Protein AF-A0A9X2DX15-F1 (afdb_monomer)

Radius of gyration: 14.42 Å; Cα contacts (8 Å, |Δi|>4): 41; chains: 1; bounding box: 41×27×34 Å

Organism: NCBI:txid2950106

pLDDT: mean 89.2, std 13.8, range [42.25, 97.25]

Secondary structure (DSSP, 8-state):
--------PPPHHHHHHHHHHHHHHHHHHHTT-S-HHHHHHHHHHHHHTTSS-TT--HHHHHHHHHHHHHHHHTTT-

Structure (mmCIF, N/CA/C/O backbone):
data_AF-A0A9X2DX15-F1
#
_entry.id   AF-A0A9X2DX15-F1
#
loop_
_atom_site.group_PDB
_atom_site.id
_atom_site.type_symbol
_atom_site.label_atom_id
_atom_site.label_alt_id
_atom_site.label_comp_id
_atom_site.label_asym_id
_atom_site.label_entity_id
_atom_site.label_seq_id
_atom_site.pdbx_PDB_ins_code
_atom_site.Cartn_x
_atom_site.Cartn_y
_atom_site.Cartn_z
_atom_site.occupancy
_atom_site.B_iso_or_equiv
_atom_site.auth_seq_id
_atom_site.auth_comp_id
_atom_site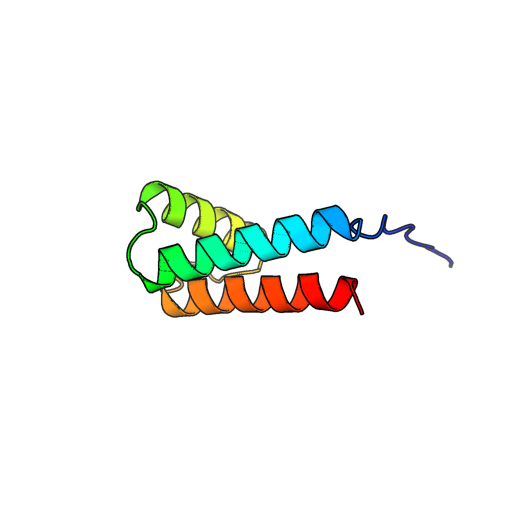.auth_asym_id
_atom_site.auth_atom_id
_atom_site.pdbx_PDB_model_num
ATOM 1 N N . MET A 1 1 ? 29.953 16.563 -14.328 1.00 42.25 1 MET A N 1
ATOM 2 C CA . MET A 1 1 ? 29.352 16.423 -12.982 1.00 42.25 1 MET A CA 1
ATOM 3 C C . MET A 1 1 ? 28.392 15.285 -13.159 1.00 42.25 1 MET A C 1
ATOM 5 O O . MET A 1 1 ? 27.242 15.505 -13.499 1.00 42.25 1 MET A O 1
ATOM 9 N N . ASP A 1 2 ? 28.945 14.085 -13.086 1.00 45.12 2 ASP A N 1
ATOM 10 C CA . ASP A 1 2 ? 28.299 12.866 -13.543 1.00 45.12 2 ASP A CA 1
ATOM 11 C C . ASP A 1 2 ? 28.220 11.971 -12.319 1.00 45.12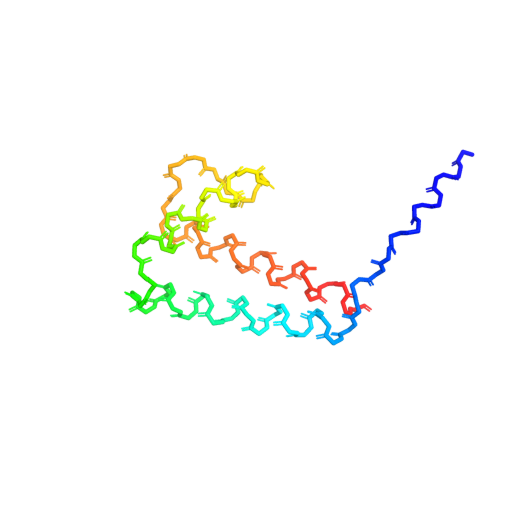 2 ASP A C 1
ATOM 13 O O . ASP A 1 2 ? 29.049 11.094 -12.093 1.00 45.12 2 ASP A O 1
ATOM 17 N N . THR A 1 3 ? 27.267 12.285 -11.444 1.00 48.00 3 THR A N 1
ATOM 18 C CA . THR A 1 3 ? 26.751 11.288 -10.513 1.00 48.00 3 THR A CA 1
ATOM 19 C C . THR A 1 3 ? 25.817 10.415 -11.329 1.00 48.00 3 THR A C 1
ATOM 21 O O . THR A 1 3 ? 24.601 10.585 -11.292 1.00 48.00 3 THR A O 1
ATOM 24 N N . ASP A 1 4 ? 26.421 9.540 -12.128 1.00 51.84 4 ASP A N 1
ATOM 25 C CA . ASP A 1 4 ? 25.767 8.349 -12.643 1.00 51.84 4 ASP A CA 1
ATOM 26 C C . ASP A 1 4 ? 25.466 7.497 -11.405 1.00 51.84 4 ASP A C 1
ATOM 28 O O . ASP A 1 4 ? 26.288 6.712 -10.918 1.00 51.84 4 ASP A O 1
ATOM 32 N N . SER A 1 5 ? 24.345 7.831 -10.762 1.00 53.19 5 SER A N 1
ATOM 33 C CA . SER A 1 5 ? 23.786 7.058 -9.674 1.00 53.19 5 SER A CA 1
ATOM 34 C C . SER A 1 5 ? 23.416 5.746 -10.333 1.00 53.19 5 SER A C 1
ATOM 36 O O . SER A 1 5 ? 22.416 5.651 -11.036 1.00 53.19 5 SER A O 1
ATOM 38 N N . SER A 1 6 ? 24.287 4.756 -10.188 1.00 48.44 6 SER A N 1
ATOM 39 C CA . SER A 1 6 ? 23.994 3.368 -10.516 1.00 48.44 6 SER A CA 1
ATOM 40 C C . SER A 1 6 ? 22.952 2.877 -9.510 1.00 48.44 6 SER A C 1
ATOM 42 O O . SER A 1 6 ? 23.227 2.086 -8.606 1.00 48.44 6 SER A O 1
ATOM 44 N N . GLU A 1 7 ? 21.748 3.438 -9.635 1.00 57.97 7 GLU A N 1
ATOM 45 C CA . GLU A 1 7 ? 20.517 2.985 -9.023 1.00 57.97 7 GLU A CA 1
ATOM 46 C C . GLU A 1 7 ? 20.381 1.550 -9.485 1.00 57.97 7 GLU A C 1
ATOM 48 O O . GLU A 1 7 ? 20.140 1.295 -10.659 1.00 57.97 7 GLU A O 1
ATOM 53 N N . HIS A 1 8 ? 20.680 0.606 -8.595 1.00 58.84 8 HIS A N 1
ATOM 54 C CA . HIS A 1 8 ? 20.453 -0.798 -8.879 1.00 58.84 8 HIS A CA 1
ATOM 55 C C . HIS A 1 8 ? 18.948 -0.922 -9.097 1.00 58.84 8 HIS A C 1
ATOM 57 O O . HIS A 1 8 ? 18.207 -0.791 -8.116 1.00 58.84 8 HIS A O 1
ATOM 63 N N . PRO A 1 9 ? 18.484 -1.086 -10.351 1.00 75.62 9 PRO A N 1
ATOM 64 C CA . PRO A 1 9 ? 17.063 -1.109 -10.626 1.00 75.62 9 PRO A CA 1
ATOM 65 C C . PRO A 1 9 ? 16.492 -2.281 -9.844 1.00 75.62 9 PRO A C 1
ATOM 67 O O . PRO A 1 9 ? 17.118 -3.346 -9.784 1.00 75.62 9 PRO A O 1
ATOM 70 N N . LEU A 1 10 ? 15.340 -2.079 -9.211 1.00 81.44 10 LEU A N 1
ATOM 71 C CA . LEU A 1 10 ? 14.639 -3.175 -8.560 1.00 81.44 10 LEU A CA 1
ATOM 72 C C . LEU A 1 10 ? 14.463 -4.287 -9.601 1.00 81.44 10 LEU A C 1
ATOM 74 O O . LEU A 1 10 ? 13.956 -4.028 -10.695 1.00 81.44 10 LEU A O 1
ATOM 78 N N . ALA A 1 11 ? 14.941 -5.498 -9.307 1.00 89.94 11 ALA A N 1
ATOM 79 C CA . ALA A 1 11 ? 14.816 -6.593 -10.257 1.00 89.94 11 ALA A CA 1
ATOM 80 C C . ALA A 1 11 ? 13.329 -6.834 -10.548 1.00 89.94 11 ALA A C 1
ATOM 82 O O . ALA A 1 11 ? 12.497 -6.711 -9.650 1.00 89.94 11 ALA A O 1
ATOM 83 N N . VAL A 1 12 ? 12.988 -7.195 -11.789 1.00 91.25 12 VAL A N 1
ATOM 84 C CA . VAL A 1 12 ? 11.584 -7.385 -12.204 1.00 91.25 12 VAL A CA 1
ATOM 85 C C . VAL A 1 12 ? 10.854 -8.357 -11.274 1.00 91.25 12 VAL A C 1
ATOM 87 O O . VAL A 1 12 ? 9.737 -8.078 -10.845 1.00 91.25 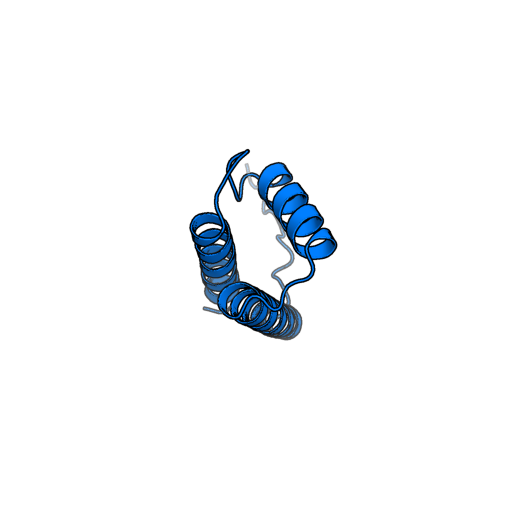12 VAL A O 1
ATOM 90 N N . ASP A 1 13 ? 11.507 -9.459 -10.898 1.00 93.31 13 ASP A N 1
ATOM 91 C CA . ASP A 1 13 ? 10.934 -10.448 -9.982 1.00 93.31 13 ASP A CA 1
ATOM 92 C C . ASP A 1 13 ? 10.679 -9.865 -8.579 1.00 93.31 13 ASP A C 1
ATOM 94 O O . ASP A 1 13 ? 9.627 -10.119 -7.989 1.00 93.31 13 ASP A O 1
ATOM 98 N N . ASP A 1 14 ? 11.588 -9.028 -8.069 1.00 94.00 14 ASP A N 1
ATOM 99 C CA . ASP A 1 14 ? 11.441 -8.362 -6.769 1.00 94.00 14 ASP A CA 1
ATOM 100 C C . ASP A 1 14 ? 10.333 -7.299 -6.803 1.00 94.00 14 ASP A C 1
ATOM 102 O O . ASP A 1 14 ? 9.557 -7.171 -5.854 1.00 94.00 14 ASP A O 1
ATOM 106 N N . ALA A 1 15 ? 10.209 -6.564 -7.910 1.00 93.88 15 ALA A N 1
ATOM 107 C CA . ALA A 1 15 ? 9.142 -5.592 -8.125 1.00 93.88 15 ALA A CA 1
ATOM 108 C C . ALA A 1 15 ? 7.764 -6.268 -8.176 1.00 93.88 15 ALA A C 1
ATOM 110 O O . ALA A 1 15 ? 6.833 -5.828 -7.500 1.00 93.88 15 ALA A O 1
ATOM 111 N N . LEU A 1 16 ? 7.636 -7.383 -8.902 1.00 94.56 16 LEU A N 1
ATOM 112 C CA . LEU A 1 16 ? 6.407 -8.182 -8.944 1.00 94.56 16 LEU A CA 1
ATOM 113 C C . LEU A 1 16 ? 6.058 -8.781 -7.573 1.00 94.56 16 LEU A C 1
ATOM 115 O O . LEU A 1 16 ? 4.883 -8.802 -7.180 1.00 94.56 16 LEU A O 1
ATOM 119 N N . ALA A 1 17 ? 7.064 -9.240 -6.822 1.00 96.19 17 ALA A N 1
ATOM 120 C CA . ALA A 1 17 ? 6.874 -9.717 -5.457 1.00 96.19 17 ALA A CA 1
ATOM 121 C C . ALA 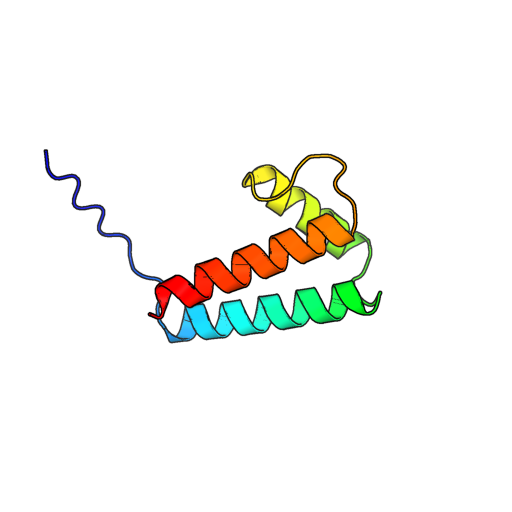A 1 17 ? 6.368 -8.590 -4.543 1.00 96.19 17 ALA A C 1
ATOM 123 O O . ALA A 1 17 ? 5.408 -8.788 -3.795 1.00 96.19 17 ALA A O 1
ATOM 124 N N . LEU A 1 18 ? 6.949 -7.392 -4.645 1.00 95.88 18 LEU A N 1
ATOM 125 C CA . LEU A 1 18 ? 6.539 -6.229 -3.863 1.00 95.88 18 LEU A CA 1
ATOM 126 C C . LEU A 1 18 ? 5.114 -5.768 -4.207 1.00 95.88 18 LEU A C 1
ATOM 128 O O . LEU A 1 18 ? 4.321 -5.558 -3.292 1.00 95.88 18 LEU A O 1
ATOM 132 N N . ILE A 1 19 ? 4.755 -5.698 -5.493 1.00 95.88 19 ILE A N 1
ATOM 133 C CA . ILE A 1 19 ? 3.382 -5.413 -5.955 1.00 95.88 19 ILE A CA 1
ATOM 134 C C . ILE A 1 19 ? 2.387 -6.400 -5.331 1.00 95.88 19 ILE A C 1
ATOM 136 O O . ILE A 1 19 ? 1.335 -6.009 -4.827 1.00 95.88 19 ILE A O 1
ATOM 140 N N . SER A 1 20 ? 2.736 -7.689 -5.306 1.00 97.25 20 SER A N 1
ATOM 141 C CA . SER A 1 20 ? 1.882 -8.724 -4.712 1.00 97.25 20 SER A CA 1
ATOM 142 C C . SER A 1 20 ? 1.695 -8.523 -3.204 1.00 97.25 20 SER A C 1
ATOM 144 O O . SER A 1 20 ? 0.589 -8.686 -2.690 1.00 97.25 20 SER A O 1
ATOM 146 N N . VAL A 1 21 ? 2.755 -8.136 -2.486 1.00 97.06 21 VAL A N 1
ATOM 147 C CA . VAL A 1 21 ? 2.687 -7.822 -1.049 1.00 97.06 21 VAL A CA 1
ATOM 148 C C . VAL A 1 21 ? 1.821 -6.586 -0.793 1.00 97.06 21 VAL A C 1
ATOM 150 O O . VAL A 1 21 ? 0.977 -6.619 0.104 1.00 97.06 21 VAL A O 1
ATOM 153 N N . LEU A 1 22 ? 1.978 -5.524 -1.588 1.00 96.69 22 LEU A N 1
ATOM 154 C CA . LEU A 1 22 ? 1.171 -4.305 -1.473 1.00 96.69 22 LEU A CA 1
ATOM 155 C C . LEU A 1 22 ? -0.314 -4.597 -1.707 1.00 96.69 22 LEU A C 1
ATOM 157 O O . LEU A 1 22 ? -1.137 -4.227 -0.873 1.00 96.69 22 LEU A O 1
ATOM 161 N N . ALA A 1 23 ? -0.650 -5.380 -2.735 1.00 95.81 23 ALA A N 1
ATOM 162 C CA . ALA A 1 23 ? -2.027 -5.792 -3.004 1.00 95.81 23 ALA A CA 1
ATOM 163 C C . ALA A 1 23 ? -2.659 -6.573 -1.832 1.00 95.81 23 ALA A C 1
ATOM 165 O O . ALA A 1 23 ? -3.834 -6.379 -1.506 1.00 95.81 23 ALA A O 1
ATOM 166 N N . VAL A 1 24 ? -1.887 -7.437 -1.159 1.00 96.81 24 VAL A N 1
ATOM 167 C CA . VAL A 1 24 ? -2.351 -8.153 0.044 1.00 96.81 24 VAL A CA 1
ATOM 168 C C . VAL A 1 24 ? -2.606 -7.184 1.199 1.00 96.81 24 VAL A C 1
ATOM 170 O O . VAL A 1 24 ? -3.631 -7.304 1.873 1.00 96.81 24 VAL A O 1
ATOM 173 N N . LEU A 1 25 ? -1.711 -6.220 1.425 1.00 96.19 25 LEU A N 1
ATOM 174 C CA . LEU A 1 25 ? -1.872 -5.212 2.477 1.00 96.19 25 LEU A CA 1
ATOM 175 C C . LEU A 1 25 ? -3.082 -4.312 2.218 1.00 96.19 25 LEU A C 1
ATOM 177 O O . LEU A 1 25 ? -3.870 -4.087 3.135 1.00 96.19 25 LEU A O 1
ATOM 181 N N . GLU A 1 26 ? -3.279 -3.863 0.980 1.00 95.31 26 GLU A N 1
ATOM 182 C CA . GLU A 1 26 ? -4.453 -3.090 0.572 1.00 95.31 26 GLU A CA 1
ATOM 183 C C . GLU A 1 26 ? -5.752 -3.869 0.799 1.00 95.31 26 GLU A C 1
ATOM 185 O O . GLU A 1 26 ? -6.699 -3.336 1.378 1.00 95.31 26 GLU A O 1
ATOM 190 N N . GLY A 1 27 ? -5.801 -5.146 0.405 1.00 95.50 27 GLY A N 1
ATOM 191 C CA . GLY A 1 27 ? -6.972 -6.000 0.617 1.00 95.50 27 GLY A CA 1
ATOM 192 C C . GLY A 1 27 ? -7.254 -6.271 2.100 1.00 95.50 27 GLY A C 1
ATOM 193 O O . GLY A 1 27 ? -8.407 -6.213 2.546 1.00 95.50 27 GLY A O 1
ATOM 194 N N . ALA A 1 28 ? -6.210 -6.523 2.893 1.00 95.56 28 ALA A N 1
ATOM 195 C CA . ALA A 1 28 ? -6.325 -6.703 4.339 1.00 95.56 28 ALA A CA 1
ATOM 196 C C . ALA A 1 28 ? -6.806 -5.416 5.024 1.00 95.56 28 ALA A C 1
ATOM 198 O O . ALA A 1 28 ? -7.684 -5.457 5.890 1.00 95.56 28 ALA A O 1
ATOM 199 N N . LEU A 1 29 ? -6.295 -4.259 4.602 1.00 94.50 29 LEU A N 1
ATOM 200 C CA . LEU A 1 29 ? -6.735 -2.971 5.111 1.00 94.50 29 LEU A CA 1
ATOM 201 C C . LEU A 1 29 ? -8.192 -2.703 4.709 1.00 94.50 29 LEU A C 1
ATOM 203 O O . LEU A 1 29 ? -9.038 -2.520 5.579 1.00 94.50 29 LEU A O 1
ATOM 207 N N . ALA A 1 30 ? -8.546 -2.793 3.429 1.00 92.81 30 ALA A N 1
ATOM 208 C CA . ALA A 1 30 ? -9.909 -2.538 2.958 1.00 92.81 30 ALA A CA 1
ATOM 209 C C . ALA A 1 30 ? -10.967 -3.431 3.638 1.00 92.81 30 ALA A C 1
ATOM 211 O O . ALA A 1 30 ? -12.076 -2.977 3.914 1.00 92.81 30 ALA A O 1
ATOM 212 N N . SER A 1 31 ? -10.619 -4.678 3.970 1.00 94.62 31 SER A N 1
ATOM 213 C CA . SER A 1 31 ? -11.528 -5.634 4.621 1.00 94.62 31 SER A CA 1
ATOM 214 C C . SER A 1 31 ? -11.627 -5.511 6.146 1.00 94.62 31 SER A C 1
ATOM 216 O O . SER A 1 31 ? -12.448 -6.198 6.750 1.00 94.62 31 SER A O 1
ATOM 218 N N . GLY A 1 32 ? -10.818 -4.667 6.797 1.00 92.56 32 GLY A N 1
ATOM 219 C CA . GLY A 1 32 ? -10.760 -4.672 8.269 1.00 92.56 32 GLY A CA 1
ATOM 220 C C . GLY A 1 32 ? -9.925 -5.815 8.855 1.00 92.56 32 GLY A C 1
ATOM 221 O O . GLY A 1 32 ? -9.966 -6.033 10.061 1.00 92.56 32 GLY A O 1
ATOM 222 N N . GLY A 1 33 ? -9.201 -6.561 8.017 1.00 90.88 33 GLY A N 1
ATOM 223 C CA . GLY A 1 33 ? -8.462 -7.765 8.394 1.00 90.88 33 GLY A CA 1
ATOM 224 C C . GLY A 1 33 ? -7.018 -7.532 8.838 1.00 90.88 33 GLY A C 1
ATOM 225 O O . GLY A 1 33 ? -6.353 -8.492 9.223 1.00 90.88 33 GLY A O 1
ATOM 226 N N . LEU A 1 34 ? -6.511 -6.297 8.777 1.00 93.00 34 LEU A N 1
ATOM 227 C CA . LEU A 1 34 ? -5.155 -5.979 9.225 1.00 93.00 34 LEU A CA 1
ATOM 228 C C . LEU A 1 34 ? -5.114 -5.882 10.764 1.00 93.00 34 LEU A C 1
ATOM 230 O O . LEU A 1 34 ? -5.840 -5.065 11.331 1.00 93.00 34 LEU A O 1
ATOM 234 N N . PRO A 1 35 ? -4.290 -6.687 11.466 1.00 94.06 35 PRO A N 1
ATOM 235 C CA . PRO A 1 35 ? -4.154 -6.573 12.915 1.00 94.06 35 PRO A CA 1
ATOM 236 C C . PRO A 1 35 ? -3.667 -5.177 13.329 1.00 94.06 35 PRO A C 1
ATOM 238 O O . PRO A 1 35 ? -2.778 -4.619 12.686 1.00 94.06 35 PRO A O 1
ATOM 241 N N . SER A 1 36 ? -4.184 -4.648 14.443 1.00 91.44 36 SER A N 1
ATOM 242 C CA . SER A 1 36 ? -3.889 -3.283 14.918 1.00 91.44 36 SER A CA 1
ATOM 243 C C . SER A 1 36 ? -2.397 -3.003 15.103 1.00 91.44 36 SER A C 1
ATOM 245 O O . SER A 1 36 ? -1.924 -1.903 14.817 1.00 91.44 36 SER A O 1
ATOM 247 N N . ASP A 1 37 ? -1.639 -4.002 15.554 1.00 94.69 37 ASP A N 1
ATOM 248 C CA . ASP A 1 37 ? -0.199 -3.869 15.789 1.00 94.69 37 ASP A CA 1
ATOM 249 C C . ASP A 1 37 ? 0.572 -3.767 14.467 1.00 94.69 37 ASP A C 1
ATOM 251 O O . ASP A 1 37 ? 1.525 -2.996 14.356 1.00 94.69 37 ASP A O 1
ATOM 255 N N . VAL A 1 38 ? 0.120 -4.493 13.438 1.00 94.00 38 VAL A N 1
ATOM 256 C CA . VAL A 1 38 ? 0.687 -4.432 12.084 1.00 94.00 38 VAL A CA 1
ATOM 257 C C . VAL A 1 38 ? 0.352 -3.093 11.437 1.00 94.00 38 VAL A C 1
ATOM 259 O O . VAL A 1 38 ? 1.246 -2.448 10.896 1.00 94.00 38 VAL A O 1
ATOM 262 N N . GLU A 1 39 ? -0.900 -2.637 11.548 1.00 94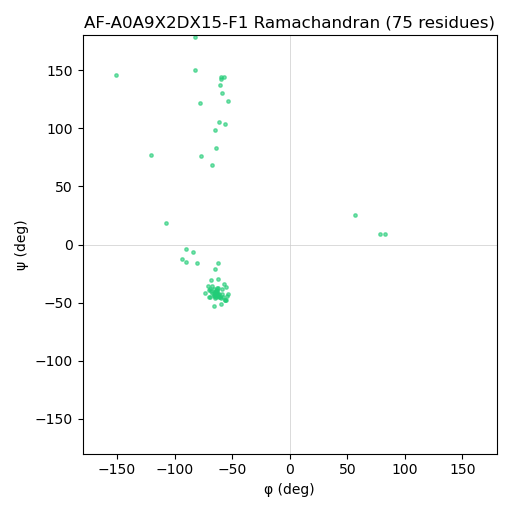.31 39 GLU A N 1
ATOM 263 C CA . GLU A 1 39 ? -1.327 -1.320 11.056 1.00 94.31 39 GLU A CA 1
ATOM 264 C C . GLU A 1 39 ? -0.512 -0.194 11.715 1.00 94.31 39 GLU A C 1
ATOM 266 O O . GLU A 1 39 ? 0.004 0.690 11.035 1.00 94.31 39 GLU A O 1
ATOM 271 N N . THR A 1 40 ? -0.277 -0.283 13.028 1.00 94.31 40 THR A N 1
ATOM 272 C CA . THR A 1 40 ? 0.543 0.682 13.779 1.00 94.31 40 THR A CA 1
ATOM 273 C C . THR A 1 40 ? 1.998 0.718 13.300 1.00 94.31 40 THR A C 1
ATOM 275 O O . THR A 1 40 ? 2.597 1.792 13.190 1.00 94.31 40 THR A O 1
ATOM 278 N N . VAL A 1 41 ? 2.603 -0.444 13.038 1.00 95.44 41 VAL A N 1
ATOM 279 C CA . VAL A 1 41 ? 3.976 -0.530 12.513 1.00 95.44 41 VAL A CA 1
ATOM 280 C C . VAL A 1 41 ? 4.045 0.008 11.084 1.00 95.44 41 VAL A C 1
ATOM 282 O O . VAL A 1 41 ? 4.961 0.769 10.771 1.00 95.44 41 VAL A O 1
ATOM 285 N N . LEU A 1 42 ? 3.061 -0.319 10.247 1.00 94.62 42 LEU A N 1
ATOM 286 C CA . LEU A 1 42 ? 2.963 0.174 8.878 1.00 94.62 42 LEU A CA 1
ATOM 287 C C . LEU A 1 42 ? 2.866 1.704 8.842 1.00 94.62 42 LEU A C 1
ATOM 289 O O . LEU A 1 42 ? 3.684 2.343 8.185 1.00 94.62 42 LEU A O 1
ATOM 293 N N . ILE A 1 43 ? 1.946 2.295 9.613 1.00 96.38 43 ILE A N 1
ATOM 294 C CA . ILE A 1 43 ? 1.793 3.755 9.729 1.00 96.38 43 ILE A CA 1
ATOM 295 C C . ILE A 1 43 ? 3.111 4.396 10.159 1.00 96.38 43 ILE A C 1
ATOM 297 O O . ILE A 1 43 ? 3.563 5.357 9.541 1.00 96.38 43 ILE A O 1
ATOM 301 N N . ARG A 1 44 ? 3.769 3.848 11.189 1.00 96.00 44 ARG A N 1
ATOM 302 C CA . ARG A 1 44 ? 5.053 4.371 11.671 1.00 96.00 44 ARG A CA 1
ATOM 303 C C . ARG A 1 44 ? 6.096 4.420 10.559 1.00 96.00 44 ARG A C 1
ATOM 305 O O . ARG A 1 44 ? 6.762 5.441 10.416 1.00 96.00 44 ARG A O 1
ATOM 312 N N . HIS A 1 45 ? 6.244 3.342 9.794 1.00 96.31 45 HIS A N 1
ATOM 313 C CA . HIS A 1 45 ? 7.231 3.291 8.722 1.00 96.31 45 HIS A CA 1
ATOM 314 C C . HIS A 1 45 ? 6.869 4.197 7.549 1.00 96.31 45 HIS A C 1
ATOM 316 O O . HIS A 1 45 ? 7.756 4.862 7.024 1.00 96.31 45 HIS A O 1
ATOM 322 N N . LEU A 1 46 ? 5.597 4.289 7.163 1.00 96.25 46 LEU A N 1
ATOM 323 C CA . LEU A 1 46 ? 5.186 5.199 6.093 1.00 96.25 46 LEU A CA 1
ATOM 324 C C . LEU A 1 46 ? 5.409 6.665 6.482 1.00 96.25 46 LEU A C 1
ATOM 326 O O . LEU A 1 46 ? 5.938 7.425 5.679 1.00 96.25 46 LEU A O 1
ATOM 330 N N . VAL A 1 47 ? 5.113 7.039 7.730 1.00 97.00 47 VAL A N 1
ATOM 331 C CA . VAL A 1 47 ? 5.405 8.383 8.255 1.00 97.00 47 VAL A CA 1
ATOM 332 C C . VAL A 1 47 ? 6.908 8.665 8.280 1.00 97.00 47 VAL A C 1
ATOM 334 O O . VAL A 1 47 ? 7.339 9.742 7.890 1.00 97.00 47 VAL A O 1
ATOM 337 N N . GLN A 1 48 ? 7.728 7.701 8.706 1.00 96.94 48 GLN A N 1
ATOM 338 C CA . GLN A 1 48 ? 9.189 7.855 8.740 1.00 96.94 48 GLN A CA 1
ATOM 339 C C . GLN A 1 48 ? 9.835 8.020 7.360 1.00 96.94 48 GLN A C 1
ATOM 341 O O . GLN A 1 48 ? 10.959 8.505 7.287 1.00 96.94 48 GLN A O 1
ATOM 346 N N . ASN A 1 49 ? 9.157 7.587 6.297 1.00 95.12 49 ASN A N 1
ATOM 347 C CA . ASN A 1 49 ? 9.639 7.676 4.919 1.00 95.12 49 ASN A CA 1
ATOM 348 C C . ASN A 1 49 ? 8.888 8.746 4.107 1.00 95.12 49 ASN A C 1
ATOM 350 O O . ASN A 1 49 ? 8.899 8.688 2.881 1.00 95.12 49 ASN A O 1
ATOM 354 N N . ASP A 1 50 ? 8.204 9.683 4.776 1.00 95.00 50 ASP A N 1
ATOM 355 C CA . ASP A 1 50 ? 7.444 10.774 4.147 1.00 95.00 50 ASP A CA 1
ATOM 356 C C . ASP A 1 50 ? 6.362 10.300 3.151 1.00 95.00 50 ASP A C 1
ATOM 358 O O . ASP A 1 50 ? 5.962 11.024 2.240 1.00 95.00 50 ASP A O 1
ATOM 362 N N . LEU A 1 51 ? 5.856 9.074 3.329 1.00 94.25 51 LEU A N 1
ATOM 363 C CA . LEU A 1 51 ? 4.786 8.488 2.512 1.00 94.25 51 LEU A CA 1
ATOM 364 C C . LEU A 1 51 ? 3.391 8.700 3.112 1.00 94.25 51 LEU A C 1
ATOM 366 O O . LEU A 1 51 ? 2.394 8.433 2.446 1.00 94.25 51 LEU A O 1
ATOM 370 N N . LEU A 1 52 ? 3.315 9.137 4.369 1.00 96.75 52 LEU A N 1
ATOM 371 C CA . LEU A 1 52 ? 2.068 9.365 5.093 1.00 96.75 52 LEU A CA 1
ATOM 372 C C . LEU A 1 52 ? 2.266 10.467 6.141 1.00 96.75 52 LEU A C 1
ATOM 374 O O . LEU A 1 52 ? 3.336 10.574 6.737 1.00 96.75 52 LEU A O 1
ATOM 378 N N . LEU A 1 53 ? 1.240 11.280 6.399 1.00 95.56 53 LEU A N 1
ATOM 379 C CA . LEU A 1 53 ? 1.306 12.318 7.432 1.00 95.56 53 LEU A CA 1
ATOM 380 C C . LEU A 1 53 ? 1.011 11.753 8.836 1.00 95.56 53 LEU A C 1
ATOM 382 O O . LEU A 1 53 ? 0.235 10.805 8.980 1.00 95.56 53 LEU A O 1
ATOM 386 N N . PRO A 1 54 ? 1.583 12.338 9.907 1.00 95.06 54 PRO A N 1
ATOM 387 C CA . PRO A 1 54 ? 1.218 11.973 11.271 1.00 95.06 54 PRO A CA 1
ATOM 388 C C . PRO A 1 54 ? -0.275 12.199 11.541 1.00 95.06 54 PRO A C 1
ATOM 390 O O . PRO A 1 54 ? -0.795 13.285 11.300 1.00 95.06 54 PRO A O 1
ATOM 393 N N . GLY A 1 55 ? -0.943 11.189 12.104 1.00 92.31 55 GLY A N 1
ATOM 394 C CA . GLY A 1 55 ? -2.376 11.251 12.413 1.00 92.31 55 GLY A CA 1
ATOM 395 C C . GLY A 1 55 ? -3.295 10.937 11.233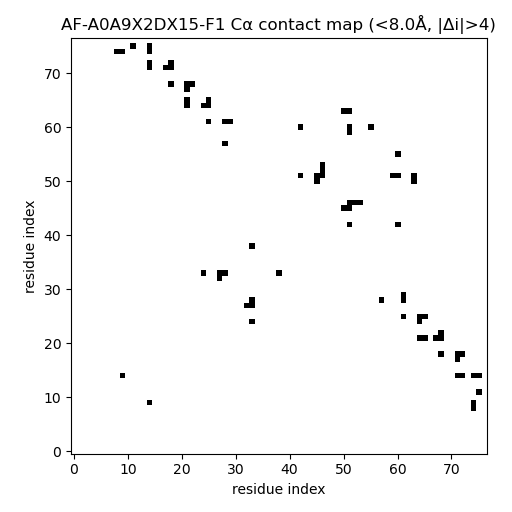 1.00 92.31 55 GLY A C 1
ATOM 396 O O . GLY A 1 55 ? -4.501 11.123 11.376 1.00 92.31 55 GLY A O 1
ATOM 397 N N . ALA A 1 56 ? -2.737 10.462 10.116 1.00 91.94 56 ALA A N 1
ATOM 398 C CA . ALA A 1 56 ? -3.511 10.060 8.956 1.00 91.94 56 ALA A CA 1
ATOM 399 C C . ALA A 1 56 ? -4.546 8.977 9.287 1.00 91.94 56 ALA A C 1
ATOM 401 O O . ALA A 1 56 ? -4.307 8.089 10.116 1.00 91.94 56 ALA A O 1
ATOM 402 N N . ASP A 1 57 ? -5.692 9.060 8.624 1.00 92.31 57 ASP A N 1
ATOM 403 C CA . ASP A 1 57 ? -6.757 8.083 8.748 1.00 92.31 57 ASP A CA 1
ATOM 404 C C . ASP A 1 57 ? -6.525 6.845 7.866 1.00 92.31 57 ASP A C 1
ATOM 406 O O . ASP A 1 57 ? -5.538 6.690 7.142 1.00 92.31 57 ASP A O 1
ATOM 410 N N . ARG A 1 58 ? -7.458 5.900 7.964 1.00 91.44 58 ARG A N 1
ATOM 411 C CA . ARG A 1 58 ? -7.375 4.620 7.266 1.00 91.44 58 ARG A CA 1
ATOM 412 C C . ARG A 1 58 ? -7.513 4.744 5.746 1.00 91.44 58 ARG A C 1
ATOM 414 O O . ARG A 1 58 ? -6.975 3.908 5.023 1.00 91.44 58 ARG A O 1
ATOM 421 N N . GLY A 1 59 ? -8.264 5.734 5.270 1.00 94.00 59 GLY A N 1
ATOM 422 C CA . GLY A 1 59 ? -8.395 6.031 3.847 1.00 94.00 59 GLY A CA 1
ATOM 423 C C . GLY A 1 59 ? -7.086 6.584 3.297 1.00 94.00 59 GLY A C 1
ATOM 424 O O . GLY A 1 59 ? -6.589 6.083 2.295 1.00 94.00 59 GLY A O 1
ATOM 425 N N . GLU A 1 60 ? -6.468 7.512 4.023 1.00 95.75 60 GLU A N 1
ATOM 426 C CA . GLU A 1 60 ? -5.155 8.063 3.675 1.00 95.75 60 GLU A CA 1
ATOM 427 C C . GLU A 1 60 ? -4.056 6.988 3.690 1.00 95.75 60 GLU A C 1
ATOM 429 O O . GLU A 1 60 ? -3.194 6.966 2.812 1.00 95.75 60 GLU A O 1
ATOM 434 N N . LEU A 1 61 ? -4.110 6.040 4.633 1.00 95.50 61 LEU A N 1
ATOM 435 C CA . LEU A 1 61 ? -3.224 4.873 4.632 1.00 95.50 61 LEU A CA 1
ATOM 436 C C . LEU A 1 61 ? -3.418 4.001 3.379 1.00 95.50 61 LEU A C 1
ATOM 438 O O . LEU A 1 61 ? -2.438 3.549 2.786 1.00 95.50 61 LEU A O 1
ATOM 442 N N . LEU A 1 62 ? -4.666 3.763 2.967 1.00 95.81 62 LEU A N 1
ATOM 443 C CA . LEU A 1 62 ? -4.969 2.995 1.758 1.00 95.81 62 LEU A CA 1
ATOM 444 C C . LEU A 1 62 ? -4.450 3.702 0.499 1.00 95.81 62 LEU A C 1
ATOM 446 O O . LEU A 1 62 ? -3.865 3.056 -0.370 1.00 95.81 62 LEU A O 1
ATOM 450 N N . ASP A 1 63 ? -4.623 5.018 0.416 1.00 95.75 63 ASP A N 1
ATOM 451 C CA . ASP A 1 63 ? -4.142 5.816 -0.711 1.00 95.75 63 ASP A CA 1
ATOM 452 C C . ASP A 1 63 ? -2.607 5.866 -0.761 1.00 95.75 63 ASP A C 1
ATOM 454 O O . ASP A 1 63 ? -2.022 5.780 -1.842 1.00 95.75 63 ASP A O 1
ATOM 458 N N . ALA A 1 64 ? -1.932 5.901 0.392 1.00 96.06 64 ALA A N 1
ATOM 459 C CA . ALA A 1 64 ? -0.475 5.805 0.457 1.00 96.06 64 ALA A CA 1
ATOM 460 C C . ALA A 1 64 ? 0.056 4.456 -0.061 1.00 96.06 64 ALA A C 1
ATOM 462 O O . ALA A 1 64 ? 1.067 4.430 -0.770 1.00 96.06 64 ALA A O 1
ATOM 463 N N . LEU A 1 65 ? -0.625 3.346 0.256 1.00 96.19 65 LEU A N 1
ATOM 464 C CA . LEU A 1 65 ? -0.277 2.017 -0.262 1.00 96.19 65 LEU A CA 1
ATOM 465 C C . LEU A 1 65 ? -0.466 1.931 -1.779 1.00 96.19 65 LEU A C 1
ATOM 467 O O . LEU A 1 65 ? 0.456 1.511 -2.475 1.00 96.19 65 LEU A O 1
ATOM 471 N 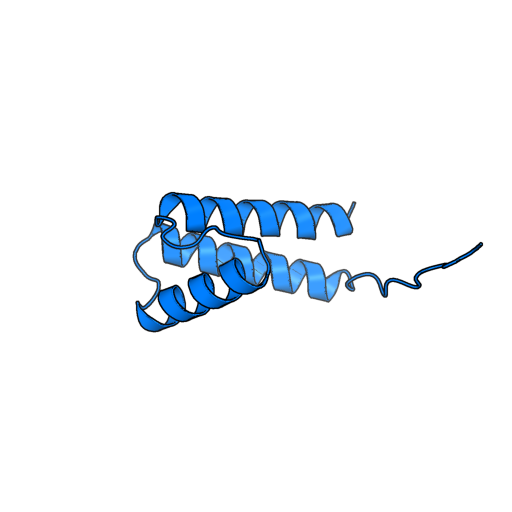N . ARG A 1 66 ? -1.598 2.423 -2.293 1.00 95.62 66 ARG A N 1
ATOM 472 C CA . ARG A 1 66 ? -1.867 2.478 -3.740 1.00 95.62 66 ARG A CA 1
ATOM 473 C C . ARG A 1 66 ? -0.846 3.323 -4.484 1.00 95.62 66 ARG A C 1
ATOM 475 O O . ARG A 1 66 ? -0.308 2.898 -5.499 1.00 95.62 66 ARG A O 1
ATOM 482 N N . GLY A 1 67 ? -0.517 4.496 -3.946 1.00 95.75 67 GLY A N 1
ATOM 483 C CA . GLY A 1 67 ? 0.516 5.348 -4.526 1.00 95.75 67 GLY A CA 1
ATOM 484 C C . GLY A 1 67 ? 1.895 4.680 -4.528 1.00 95.75 67 GLY A C 1
ATOM 485 O O . GLY A 1 67 ? 2.714 4.963 -5.400 1.00 95.75 67 GLY A O 1
ATOM 486 N N . LEU A 1 68 ? 2.178 3.790 -3.570 1.00 95.25 68 LEU A N 1
ATOM 487 C CA . LEU A 1 68 ? 3.399 2.987 -3.583 1.00 95.25 68 LEU A CA 1
ATOM 488 C C . LEU A 1 68 ? 3.343 1.875 -4.643 1.00 95.25 68 LEU A C 1
ATOM 490 O O . LEU A 1 68 ? 4.333 1.715 -5.350 1.00 95.25 68 LEU A O 1
ATOM 494 N N . ASP A 1 69 ? 2.214 1.174 -4.805 1.00 95.12 69 ASP A N 1
ATOM 495 C CA . ASP A 1 69 ? 2.006 0.193 -5.890 1.00 95.12 69 ASP A CA 1
ATOM 496 C C . ASP A 1 69 ? 2.221 0.841 -7.264 1.00 95.12 69 ASP A C 1
ATOM 498 O O . ASP A 1 69 ? 3.007 0.344 -8.070 1.00 95.12 69 ASP A O 1
ATOM 502 N N . GLU A 1 70 ? 1.617 2.006 -7.501 1.00 95.06 70 GLU A N 1
ATOM 503 C CA . GLU A 1 70 ? 1.774 2.768 -8.744 1.00 95.06 70 GLU A CA 1
ATOM 504 C C . GLU A 1 70 ? 3.240 3.132 -9.022 1.00 95.06 70 GLU A C 1
ATOM 506 O O . GLU A 1 70 ? 3.725 2.938 -10.138 1.00 95.06 70 GLU A O 1
ATOM 511 N N . ARG A 1 71 ? 3.980 3.605 -8.008 1.00 93.69 71 ARG A N 1
ATOM 512 C CA . ARG A 1 71 ? 5.410 3.926 -8.154 1.00 93.69 71 ARG A CA 1
ATOM 513 C C . ARG A 1 71 ? 6.266 2.695 -8.425 1.00 93.69 71 ARG A C 1
ATOM 515 O O . ARG A 1 71 ? 7.204 2.794 -9.204 1.00 93.69 71 ARG A O 1
ATOM 522 N N . VAL A 1 72 ? 5.968 1.554 -7.800 1.00 93.56 72 VAL A N 1
ATOM 523 C CA . VAL A 1 72 ? 6.706 0.306 -8.051 1.00 93.56 72 VAL A CA 1
ATOM 524 C C . VAL A 1 72 ? 6.423 -0.207 -9.462 1.00 93.56 72 VAL A C 1
ATOM 526 O O . VAL A 1 72 ? 7.348 -0.626 -10.150 1.00 93.56 72 VAL A O 1
ATOM 529 N N . ARG A 1 73 ? 5.175 -0.120 -9.939 1.00 92.88 73 ARG A N 1
ATOM 530 C CA . ARG A 1 73 ? 4.825 -0.481 -11.322 1.00 92.88 73 ARG A CA 1
ATOM 531 C C . ARG A 1 73 ? 5.501 0.405 -12.353 1.00 92.88 73 ARG A C 1
ATOM 533 O O . ARG A 1 73 ? 5.950 -0.114 -13.362 1.00 92.88 73 ARG A O 1
ATOM 540 N N . ALA A 1 74 ? 5.647 1.696 -12.072 1.00 91.44 74 ALA A N 1
ATOM 541 C CA . ALA A 1 74 ? 6.357 2.614 -12.958 1.00 91.44 74 ALA A CA 1
ATOM 542 C C . ALA A 1 74 ? 7.849 2.266 -13.146 1.00 91.44 74 ALA A C 1
ATOM 544 O O . ALA A 1 74 ? 8.468 2.771 -14.072 1.00 91.44 74 ALA A O 1
ATOM 545 N N . VAL A 1 75 ? 8.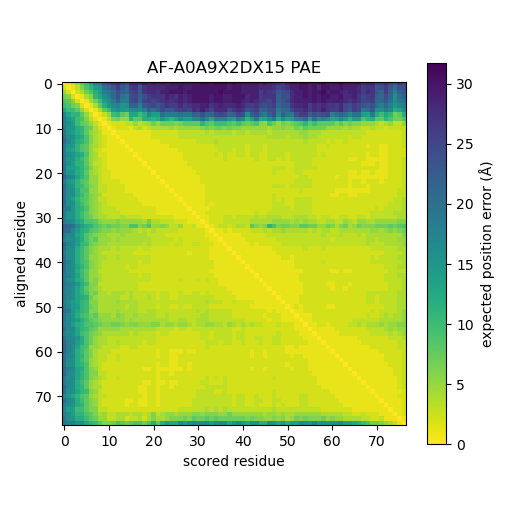436 1.415 -12.290 1.00 87.19 75 VAL A N 1
ATOM 546 C CA . VAL A 1 75 ? 9.809 0.894 -12.463 1.00 87.19 75 VAL A CA 1
ATOM 547 C C . VAL A 1 75 ? 9.859 -0.269 -13.469 1.00 87.19 7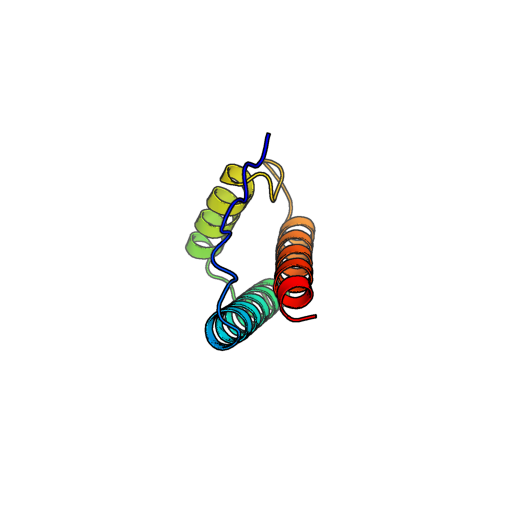5 VAL A C 1
ATOM 549 O O . VAL A 1 75 ? 10.937 -0.626 -13.938 1.00 87.19 75 VAL A O 1
ATOM 552 N N . LEU A 1 76 ? 8.713 -0.879 -13.793 1.00 84.50 76 LEU A N 1
ATOM 553 C CA . LEU A 1 76 ? 8.602 -1.987 -14.749 1.00 84.50 76 LEU A CA 1
ATOM 554 C C . LEU A 1 76 ? 8.348 -1.535 -16.198 1.00 84.50 76 LEU A C 1
ATOM 556 O O . LEU A 1 76 ? 8.492 -2.365 -17.099 1.00 84.50 76 LEU A O 1
ATOM 560 N N . ASP A 1 77 ? 7.949 -0.277 -16.400 1.00 75.31 77 ASP A N 1
ATOM 561 C CA . ASP A 1 77 ? 7.654 0.335 -17.706 1.00 75.31 77 ASP A CA 1
ATOM 562 C C . ASP A 1 77 ? 8.908 0.962 -18.346 1.00 75.31 77 ASP A C 1
ATOM 564 O O . ASP A 1 77 ? 9.063 0.831 -19.586 1.00 75.31 77 ASP A O 1
#

Foldseek 3Di:
DDPPVPPVQQPPVNLVVLLVVLVVVLVCLVVVNDDPVNVVVLQVVCCVVVLAPPPDDSVSSSVSSVVVSVVSVVSVD

Solvent-accessible surface area (backbone atoms only — not comparable to full-atom values): 4642 Å² total; per-residue (Å²): 139,80,81,77,72,80,69,77,71,75,50,69,71,57,42,55,51,49,44,52,52,47,54,51,51,48,51,28,52,77,69,70,66,52,53,69,70,58,51,53,52,50,52,52,52,33,37,76,68,75,55,41,65,90,86,59,53,74,66,56,51,47,51,37,49,50,55,47,43,54,56,52,52,62,74,77,112

Mean predicted aligned error: 5.65 Å

Sequence (77 aa):
MDTDSSEHPLAVDDALALISVLAVLEGALASGGLPSDVETVLIRHLVQNDLLLPGADRGELLDALRGLDERVRAVLD

Nearest PDB structures (foldseek):
  4a2q-assembly3_D  TM=2.989E-01  e=6.701E+00  Anas platyrhynchos